Protein 4IC9 (pdb70)

Structure (mmCIF, N/CA/C/O backbone):
data_4IC9
#
_entry.id   4IC9
#
_cell.length_a   53.010
_cell.length_b   71.200
_cell.length_c   28.190
_cell.angle_alpha   90.00
_cell.angle_beta   90.00
_cell.angle_gamma   90.00
#
_symmetry.space_group_name_H-M   'P 21 21 2'
#
loop_
_entity.id
_entity.type
_entity.pdbx_description
1 polymer 'Matrix protein p15'
2 non-polymer 1,2-ETHANEDIOL
3 water water
#
loop_
_atom_site.group_PDB
_atom_site.id
_atom_site.type_symbol
_atom_site.label_atom_id
_atom_site.label_alt_id
_atom_site.label_comp_id
_atom_site.label_asym_id
_atom_site.label_entity_id
_atom_site.label_seq_id
_atom_site.pdbx_PDB_ins_code
_atom_site.Cartn_x
_atom_site.Cartn_y
_atom_site.Cartn_z
_atom_site.occupancy
_atom_site.B_iso_or_equiv
_atom_site.auth_seq_id
_atom_site.auth_comp_id
_atom_site.auth_asym_id
_atom_site.auth_atom_id
_atom_site.pdbx_PDB_model_num
ATOM 1 N N . GLY A 1 4 ? 17.137 22.755 13.492 1.00 26.49 4 GLY A N 1
ATOM 2 C CA . GLY A 1 4 ? 15.775 22.349 13.198 1.00 28.65 4 GLY A CA 1
ATOM 3 C C . GLY A 1 4 ? 14.784 23.467 13.449 1.00 28.30 4 GLY A C 1
ATOM 4 O O . GLY A 1 4 ? 13.741 23.267 14.082 1.00 29.35 4 GLY A O 1
ATOM 5 N N . GLN A 1 5 ? 15.117 24.657 12.959 1.00 23.70 5 GLN A N 1
ATOM 6 C CA . GLN A 1 5 ? 14.273 25.829 13.169 1.00 29.67 5 GLN A CA 1
ATOM 7 C C . GLN A 1 5 ? 14.277 26.738 11.951 1.00 23.13 5 GLN A C 1
ATOM 8 O O . GLN A 1 5 ? 13.465 27.658 11.859 1.00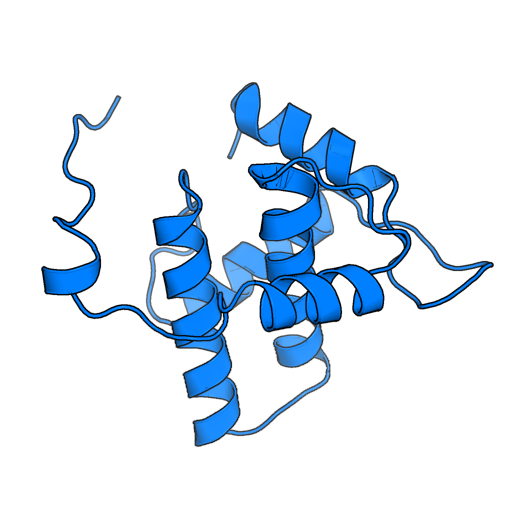 20.92 5 GLN A O 1
ATOM 14 N N . GLY A 1 6 ? 15.187 26.467 11.018 1.00 23.91 6 GLY A N 1
ATOM 15 C CA . GLY A 1 6 ? 15.356 27.293 9.835 1.00 19.99 6 GLY A CA 1
ATOM 16 C C . GLY A 1 6 ? 14.306 27.088 8.764 1.00 20.43 6 GLY A C 1
ATOM 17 O O . GLY A 1 6 ? 13.447 26.221 8.875 1.00 14.37 6 GLY A O 1
ATOM 18 N N . ARG A 1 7 ? 14.380 27.909 7.722 1.00 20.42 7 ARG A N 1
ATOM 19 C CA . ARG A 1 7 ? 13.410 27.891 6.639 1.00 17.38 7 ARG A CA 1
ATOM 20 C C . ARG A 1 7 ? 13.400 26.573 5.867 1.00 17.44 7 ARG A C 1
ATOM 21 O O . ARG A 1 7 ? 12.358 26.138 5.382 1.00 18.86 7 ARG A O 1
ATOM 29 N N . ASP A 1 8 ? 14.559 25.940 5.753 1.00 21.96 8 ASP A N 1
ATOM 30 C CA . ASP A 1 8 ? 14.647 24.667 5.046 1.00 21.27 8 ASP A CA 1
ATOM 31 C C . ASP A 1 8 ? 13.934 23.585 5.845 1.00 18.49 8 ASP A C 1
ATOM 32 O O . ASP A 1 8 ? 13.218 22.767 5.281 1.00 19.08 8 ASP A O 1
ATOM 37 N N . TRP A 1 9 ? 14.130 23.593 7.162 1.00 17.35 9 TRP A N 1
ATOM 38 C CA . TRP A 1 9 ? 13.434 22.660 8.043 1.00 14.61 9 TRP A CA 1
ATOM 39 C C . TRP A 1 9 ? 11.926 22.783 7.901 1.00 14.38 9 TRP A C 1
ATOM 40 O O . TRP A 1 9 ? 11.238 21.781 7.768 1.00 15.04 9 TRP A O 1
ATOM 51 N N . LYS A 1 10 ? 11.409 24.010 7.921 1.00 13.08 10 LYS A N 1
ATOM 52 C CA . LYS A 1 10 ? 9.960 24.214 7.888 1.00 12.33 10 LYS A CA 1
ATOM 53 C C . LYS A 1 10 ? 9.346 23.812 6.552 1.00 13.84 10 LYS A C 1
ATOM 54 O O . LYS A 1 10 ? 8.216 23.330 6.500 1.00 10.77 10 LYS A O 1
ATOM 60 N N . MET A 1 11 ? 10.077 24.036 5.470 1.00 13.83 11 MET A N 1
ATOM 61 C CA . MET A 1 11 ? 9.574 23.672 4.155 1.00 17.85 11 MET A CA 1
ATOM 62 C C . MET A 1 11 ? 9.537 22.153 4.027 1.00 13.93 11 MET A C 1
ATOM 63 O O . MET A 1 11 ? 8.614 21.590 3.437 1.00 17.95 11 MET A O 1
ATOM 68 N N . ALA A 1 12 ? 10.543 21.487 4.584 1.00 14.27 12 ALA A N 1
ATOM 69 C CA . ALA A 1 12 ? 10.573 20.032 4.547 1.00 13.55 12 ALA A CA 1
ATOM 70 C C . ALA A 1 12 ? 9.393 19.478 5.337 1.00 14.08 12 ALA A C 1
ATOM 71 O O . ALA A 1 12 ? 8.683 18.602 4.860 1.00 10.63 12 ALA A O 1
ATOM 73 N N . ILE A 1 13 ? 9.162 20.034 6.527 1.00 15.42 13 ILE A N 1
ATOM 74 C CA . ILE A 1 13 ? 8.030 19.645 7.370 1.00 12.30 13 ILE A CA 1
ATOM 75 C C . ILE A 1 13 ? 6.694 19.897 6.674 1.00 14.45 13 ILE A C 1
ATOM 76 O O . ILE A 1 13 ? 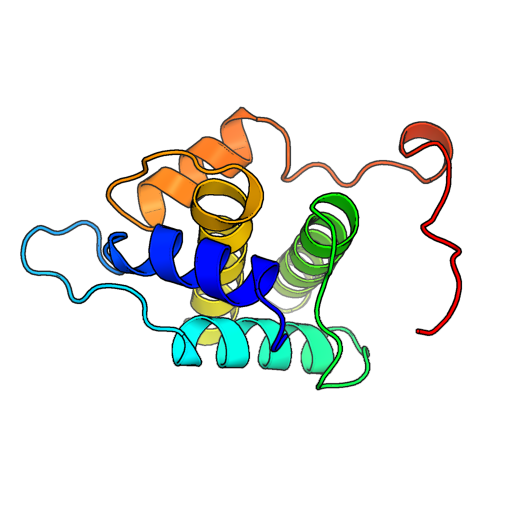5.785 19.060 6.728 1.00 13.55 13 ILE A O 1
ATOM 81 N N . LYS A 1 14 ? 6.578 21.040 6.005 1.00 11.02 14 LYS A N 1
ATOM 82 C CA . LYS A 1 14 ? 5.366 21.339 5.244 1.00 16.94 14 LYS A CA 1
ATOM 83 C C . LYS A 1 14 ? 5.122 20.288 4.157 1.00 14.62 14 LYS A C 1
ATOM 84 O O . LYS A 1 14 ? 3.989 19.873 3.944 1.00 16.85 14 LYS A O 1
ATOM 90 N N . ARG A 1 15 ? 6.190 19.845 3.496 1.00 14.65 15 ARG A N 1
ATOM 91 C CA . ARG A 1 15 ? 6.088 18.778 2.488 1.00 13.77 15 ARG A CA 1
ATOM 92 C C . ARG A 1 15 ? 5.587 17.481 3.112 1.00 18.44 15 ARG A C 1
ATOM 93 O O . ARG A 1 15 ? 4.763 16.768 2.527 1.00 19.26 15 ARG A O 1
ATOM 101 N N . CYS A 1 16 ? 6.085 17.169 4.307 1.00 11.43 16 CYS A N 1
ATOM 102 C CA . CYS A 1 16 ? 5.718 15.920 4.967 1.00 10.56 16 CYS A CA 1
ATOM 103 C C . CYS A 1 16 ? 4.309 15.936 5.543 1.00 16.52 16 CYS A C 1
ATOM 104 O O . CYS A 1 16 ? 3.718 14.879 5.777 1.00 12.69 16 CYS A O 1
ATOM 107 N N . SER A 1 17 ? 3.773 17.130 5.791 1.00 13.55 17 SER A N 1
ATOM 108 C CA . SER A 1 17 ? 2.460 17.255 6.436 1.00 14.82 17 SER A CA 1
ATOM 109 C C . SER A 1 17 ? 1.303 16.686 5.612 1.00 16.43 17 SER A C 1
ATOM 110 O O . SER A 1 17 ? 0.190 16.528 6.114 1.00 16.77 17 SER A O 1
ATOM 113 N N . ASN A 1 18 ? 1.551 16.381 4.345 1.00 15.73 18 ASN A N 1
ATOM 114 C CA . ASN A 1 18 ? 0.511 15.800 3.510 1.00 15.38 18 ASN A CA 1
ATOM 115 C C . ASN A 1 18 ? 0.600 14.277 3.434 1.00 22.29 18 ASN A C 1
ATOM 116 O O . ASN A 1 18 ? -0.257 13.628 2.834 1.00 23.70 18 ASN A O 1
ATOM 121 N N . VAL A 1 19 ? 1.629 13.710 4.063 1.00 14.67 19 VAL A N 1
ATOM 122 C CA . VAL A 1 19 ? 1.809 12.261 4.095 1.00 13.36 19 VAL A CA 1
ATOM 123 C C . VAL A 1 19 ? 1.000 11.598 5.218 1.00 17.34 19 VAL A C 1
ATOM 124 O O . VAL A 1 19 ? 1.048 12.037 6.370 1.00 12.53 19 VAL A O 1
ATOM 128 N N . ALA A 1 20 ? 0.261 10.542 4.872 1.00 16.01 20 ALA A N 1
ATOM 129 C CA . ALA A 1 20 ? -0.494 9.759 5.854 1.00 14.98 20 ALA A CA 1
ATOM 130 C C . ALA A 1 20 ? 0.369 8.797 6.669 1.00 16.73 20 ALA A C 1
ATOM 131 O O . ALA A 1 20 ? 1.262 8.123 6.144 1.00 16.29 20 ALA A O 1
ATOM 133 N N . VAL A 1 21 ? 0.088 8.740 7.962 1.00 15.61 21 VAL A N 1
ATOM 134 C CA . VAL A 1 21 ? 0.813 7.865 8.869 1.00 16.18 21 VAL A CA 1
ATOM 135 C C . VAL A 1 21 ? 0.445 6.424 8.560 1.00 20.57 21 VAL A C 1
ATOM 136 O O . VAL A 1 21 ? 1.306 5.555 8.488 1.00 25.66 21 VAL A O 1
ATOM 140 N N . GLY A 1 22 ? -0.845 6.185 8.362 1.00 24.72 22 GLY A N 1
ATOM 141 C CA . GLY A 1 22 ? -1.336 4.859 8.052 1.00 25.60 22 GLY A CA 1
ATOM 142 C C . GLY A 1 22 ? -1.692 4.746 6.590 1.00 33.79 22 GLY A C 1
ATOM 143 O O . GLY A 1 22 ? -2.061 5.724 5.946 1.00 35.39 22 GLY A O 1
ATOM 144 N N . VAL A 1 23 ? -1.612 3.534 6.061 1.00 40.34 23 VAL A N 1
ATOM 145 C CA . VAL A 1 23 ? -1.858 3.305 4.639 1.00 38.80 23 VAL A CA 1
ATOM 146 C C . VAL A 1 23 ? -3.356 3.466 4.291 1.00 40.55 23 VAL A C 1
ATOM 147 O O . VAL A 1 23 ? -3.880 2.865 3.353 1.00 45.23 23 V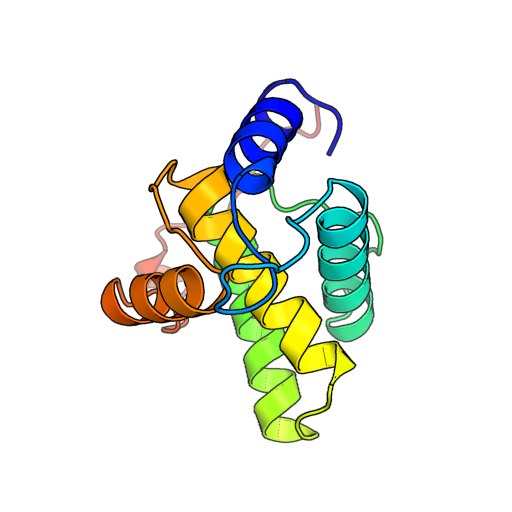AL A O 1
ATOM 151 N N . GLY A 1 24 ? -4.044 4.296 5.070 1.00 46.47 24 GLY A N 1
ATOM 152 C CA . GLY A 1 24 ? -5.322 4.849 4.660 1.00 50.77 24 GLY A CA 1
ATOM 153 C C . GLY A 1 24 ? -4.987 6.130 3.910 1.00 47.33 24 GLY A C 1
ATOM 154 O O . GLY A 1 24 ? -3.806 6.480 3.795 1.00 42.07 24 GLY A O 1
ATOM 155 N N . GLY A 1 25 ? -5.994 6.826 3.389 1.00 51.46 25 GLY A N 1
ATOM 156 C CA . GLY A 1 25 ? -7.384 6.456 3.575 1.00 48.57 25 GLY A CA 1
ATOM 157 C C . GLY A 1 25 ? -8.068 7.445 4.500 1.00 53.74 25 GLY A C 1
ATOM 158 O O . GLY A 1 25 ? -8.404 8.568 4.109 1.00 52.99 25 GLY A O 1
ATOM 159 N N . LYS A 1 26 ? -8.264 7.014 5.741 1.00 53.32 26 LYS A N 1
ATOM 160 C CA . LYS A 1 26 ? -8.827 7.855 6.794 1.00 49.81 26 LYS A CA 1
ATOM 161 C C . LYS A 1 26 ? -7.719 8.463 7.642 1.00 46.04 26 LYS A C 1
ATOM 162 O O . LYS A 1 26 ? -7.935 9.441 8.362 1.00 46.47 26 LYS A O 1
ATOM 168 N N . SER A 1 27 ? -6.536 7.868 7.532 1.00 38.90 27 SER A N 1
ATOM 169 C CA . SER A 1 27 ? -5.429 8.079 8.458 1.00 36.71 27 SER A CA 1
ATOM 170 C C . SER A 1 27 ? -5.066 9.536 8.771 1.00 23.69 27 SER A C 1
ATOM 171 O O . SER A 1 27 ? -5.245 10.437 7.957 1.00 25.67 27 SER A O 1
ATOM 174 N N . LYS A 1 28 ? -4.567 9.755 9.976 1.00 26.13 28 LYS A N 1
ATOM 175 C CA . LYS A 1 28 ? -4.024 11.049 10.354 1.00 21.98 28 LYS A CA 1
ATOM 176 C C . LYS A 1 28 ? -2.747 11.286 9.536 1.00 17.94 28 LYS A C 1
ATOM 177 O O . LYS A 1 28 ? -2.133 10.338 9.070 1.00 16.23 28 LYS A O 1
ATOM 183 N N . LYS A 1 29 ? -2.372 12.545 9.341 1.00 15.28 29 LYS A N 1
ATOM 184 C CA . LYS A 1 29 ? -1.135 12.877 8.641 1.00 15.00 29 LYS A CA 1
ATOM 185 C C . LYS A 1 29 ? -0.022 13.159 9.646 1.00 14.24 29 LYS A C 1
ATOM 186 O O . LYS A 1 29 ? -0.296 13.391 10.816 1.00 15.52 29 LYS A O 1
ATOM 192 N N . PHE A 1 30 ? 1.226 13.150 9.181 1.00 11.49 30 PHE A N 1
ATOM 193 C CA . PHE A 1 30 ? 2.378 13.451 10.030 1.00 16.91 30 PHE A CA 1
ATOM 194 C C . PHE A 1 30 ? 2.370 14.915 10.442 1.00 13.22 30 PHE A C 1
ATOM 195 O O . PHE A 1 30 ? 1.950 15.774 9.671 1.00 15.37 30 PHE A O 1
ATOM 203 N N . GLY A 1 31 ? 2.848 15.198 11.654 1.00 13.79 31 GLY A N 1
ATOM 204 C CA . GLY A 1 31 ? 3.003 16.573 12.118 1.00 13.11 31 GLY A CA 1
ATOM 205 C C . GLY A 1 31 ? 4.441 16.836 12.543 1.00 13.34 31 GLY A C 1
ATOM 206 O O . GLY A 1 31 ? 5.191 15.891 12.807 1.00 8.74 31 GLY A O 1
ATOM 207 N N . GLU A 1 32 ? 4.815 18.112 12.638 1.00 10.65 32 GLU A N 1
ATOM 208 C CA . GLU A 1 32 ? 6.185 18.503 12.981 1.00 10.20 32 GLU A CA 1
ATOM 209 C C . GLU A 1 32 ? 6.711 17.792 14.228 1.00 10.99 32 GLU A C 1
ATOM 210 O O . GLU A 1 32 ? 7.861 17.355 14.266 1.00 10.79 32 GLU A O 1
ATOM 216 N N . GLY A 1 33 ? 5.860 17.660 15.236 1.00 11.32 33 GLY A N 1
ATOM 217 C CA . GLY A 1 33 ? 6.256 17.021 16.481 1.00 13.13 33 GLY A CA 1
ATOM 218 C C . GLY A 1 33 ? 6.659 15.568 16.319 1.00 15.34 33 GLY A C 1
ATOM 219 O O . GLY A 1 33 ? 7.524 15.072 17.047 1.00 12.34 33 GLY A O 1
ATOM 220 N N . ASN A 1 34 ? 6.027 14.883 15.372 1.00 12.88 34 ASN A N 1
ATOM 221 C CA . ASN A 1 34 ? 6.383 13.502 15.065 1.00 12.98 34 ASN A CA 1
ATOM 222 C C . ASN A 1 34 ? 7.829 13.370 14.602 1.00 12.37 34 ASN A C 1
ATOM 223 O O . ASN A 1 34 ? 8.522 12.418 14.979 1.00 9.49 34 ASN A O 1
ATOM 228 N N . PHE A 1 35 ? 8.274 14.317 13.780 1.00 9.30 35 PHE A N 1
ATOM 229 C CA . PHE A 1 35 ? 9.655 14.311 13.292 1.00 9.01 35 PHE A CA 1
ATOM 230 C C . PHE A 1 35 ? 10.668 14.654 14.373 1.00 11.81 35 PHE A C 1
ATOM 231 O O . PHE A 1 35 ? 11.743 14.058 14.429 1.00 11.80 35 PHE A O 1
ATOM 239 N N . ARG A 1 36 ? 10.320 15.598 15.239 1.00 10.58 36 ARG A N 1
ATOM 240 C CA . ARG A 1 36 ? 11.205 15.952 16.339 1.00 13.87 36 ARG A CA 1
ATOM 241 C C . ARG A 1 36 ? 11.348 14.771 17.296 1.00 13.00 36 ARG A C 1
ATOM 242 O O . ARG A 1 36 ? 12.438 14.492 17.787 1.00 12.21 36 ARG A O 1
ATOM 250 N N . TRP A 1 37 ? 10.234 14.095 17.557 1.00 10.97 37 TRP A N 1
ATOM 251 C CA . TRP A 1 37 ? 10.244 12.882 18.372 1.00 14.36 37 TRP A CA 1
ATOM 252 C C . TRP A 1 37 ? 11.143 11.806 17.756 1.00 12.09 37 TRP A C 1
ATOM 253 O O . TRP A 1 37 ? 11.952 11.185 18.453 1.00 8.87 37 TRP A O 1
ATOM 264 N N . ALA A 1 38 ? 10.991 11.580 16.450 1.00 9.31 38 ALA A N 1
ATOM 265 C CA . ALA A 1 38 ? 11.723 10.498 15.799 1.00 9.17 38 ALA A CA 1
ATOM 266 C C . ALA A 1 38 ? 13.223 10.772 15.787 1.00 10.22 38 ALA A C 1
ATOM 267 O O . ALA A 1 38 ? 14.038 9.875 16.048 1.00 9.93 38 ALA A O 1
ATOM 269 N N . ILE A 1 39 ? 13.590 12.008 15.487 1.00 9.93 39 ILE A N 1
ATOM 270 C CA . ILE A 1 39 ? 14.989 12.401 15.486 1.00 8.34 39 ILE A CA 1
ATOM 271 C C . ILE A 1 39 ? 15.564 12.296 16.899 1.00 12.56 39 ILE A C 1
ATOM 272 O O . ILE A 1 39 ? 16.680 11.798 17.101 1.00 10.24 39 ILE A O 1
ATOM 277 N N . ARG A 1 40 ? 14.806 12.734 17.876 1.00 11.21 40 ARG A N 1
ATOM 278 C CA . ARG A 1 40 ? 15.290 12.717 19.230 1.00 11.70 40 ARG A CA 1
ATOM 279 C C . ARG A 1 40 ? 15.468 11.272 19.716 1.00 10.14 40 ARG A C 1
ATOM 280 O O . ARG A 1 40 ? 16.433 10.956 20.269 1.00 10.67 40 ARG A O 1
ATOM 288 N N . MET A 1 41 ? 14.512 10.429 19.385 1.00 11.34 41 MET A N 1
ATOM 289 C CA . MET A 1 41 ? 14.573 9.026 19.789 1.00 13.19 41 MET A CA 1
ATOM 290 C C . MET A 1 41 ? 15.797 8.341 19.166 1.00 8.73 41 MET A C 1
ATOM 291 O O . MET A 1 41 ? 16.584 7.675 19.858 1.00 9.90 41 MET A O 1
ATOM 296 N N . ALA A 1 42 ? 15.964 8.520 17.859 1.00 9.71 42 ALA A N 1
ATOM 297 C CA . ALA A 1 42 ? 17.113 7.968 17.156 1.00 7.10 42 ALA A CA 1
ATOM 298 C C . ALA A 1 42 ? 18.432 8.518 17.716 1.00 9.65 42 ALA A C 1
ATOM 299 O O . ALA A 1 42 ? 19.394 7.773 17.861 1.00 10.63 42 ALA A O 1
ATOM 301 N N . ASN A 1 43 ? 18.479 9.815 18.018 1.00 9.74 43 ASN A N 1
ATOM 302 C CA . ASN A 1 43 ? 19.702 10.408 18.580 1.00 11.16 43 ASN A CA 1
ATOM 303 C C . ASN A 1 43 ? 20.113 9.762 19.901 1.00 12.79 43 ASN A C 1
ATOM 304 O O . ASN A 1 43 ? 21.257 9.351 20.065 1.00 11.79 43 ASN A O 1
ATOM 309 N N . VAL 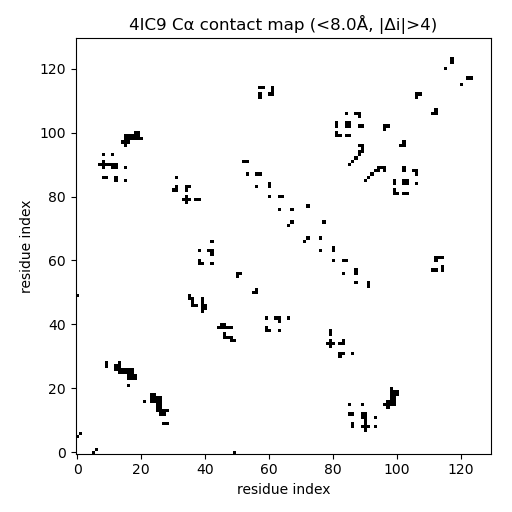A 1 44 ? 19.181 9.692 20.851 1.00 11.44 44 VAL A N 1
ATOM 310 C CA . VAL A 1 44 ? 19.478 9.091 22.155 1.00 12.13 44 VAL A CA 1
ATOM 311 C C . VAL A 1 44 ? 19.895 7.621 22.000 1.00 10.59 44 VAL A C 1
ATOM 312 O O . VAL A 1 44 ? 20.879 7.163 22.604 1.00 10.13 44 VAL A O 1
ATOM 316 N N . SER A 1 45 ? 19.170 6.901 21.151 1.00 8.96 45 SER A N 1
ATOM 317 C CA . SER A 1 45 ? 19.404 5.475 20.901 1.00 8.74 45 SER A CA 1
ATOM 318 C C . SER A 1 45 ? 20.771 5.171 20.304 1.00 14.60 45 SER A C 1
ATOM 319 O O . SER A 1 45 ? 21.277 4.060 20.452 1.00 15.45 45 SER A O 1
ATOM 322 N N . THR A 1 46 ? 21.355 6.143 19.608 1.00 11.44 46 THR A N 1
ATOM 323 C CA . THR A 1 46 ? 22.590 5.907 18.874 1.00 12.36 46 THR A CA 1
ATOM 324 C C . THR A 1 46 ? 23.745 6.701 19.456 1.00 13.75 46 THR A C 1
ATOM 325 O O . THR A 1 46 ? 24.833 6.746 18.876 1.00 14.23 46 THR A O 1
ATOM 329 N N . GLY A 1 47 ? 23.499 7.332 20.600 1.00 12.04 47 GLY A N 1
ATOM 330 C CA . GLY A 1 47 ? 24.539 8.030 21.339 1.00 17.48 47 GLY A CA 1
ATOM 331 C C . GLY A 1 47 ? 24.910 9.401 20.804 1.00 18.42 47 GLY A C 1
ATOM 332 O O . GLY A 1 47 ? 26.010 9.885 21.062 1.00 17.06 47 GLY A O 1
ATOM 333 N N . ARG A 1 48 ? 23.996 10.021 20.057 1.00 14.97 48 ARG A N 1
ATOM 334 C CA . ARG A 1 48 ? 24.184 11.376 19.547 1.00 11.57 48 ARG A CA 1
ATOM 335 C C . ARG A 1 48 ? 23.629 12.365 20.547 1.00 12.69 48 ARG A C 1
ATOM 336 O O . ARG A 1 48 ? 22.822 11.995 21.379 1.00 11.84 48 ARG A O 1
ATOM 344 N N . GLU A 1 49 ? 24.045 13.624 20.468 1.00 12.34 49 GLU A N 1
ATOM 345 C CA . GLU A 1 49 ? 23.441 14.644 21.311 1.00 16.10 49 GLU A CA 1
ATOM 346 C C . GLU A 1 49 ? 21.953 14.713 20.958 1.00 14.64 49 GLU A C 1
ATOM 347 O O . GLU A 1 49 ? 21.586 14.699 19.779 1.00 12.25 49 GLU A O 1
ATOM 353 N N . PRO A 1 50 ? 21.084 14.728 21.980 1.00 16.98 50 PRO A N 1
ATOM 354 C CA . PRO A 1 50 ? 19.648 14.594 21.701 1.00 14.70 50 PRO A CA 1
ATOM 355 C C . PRO A 1 50 ? 19.073 15.612 20.697 1.00 13.54 50 PRO A C 1
ATOM 356 O O . PRO A 1 50 ? 18.255 15.225 19.871 1.00 13.73 50 PRO A O 1
ATOM 360 N N . GLY A 1 51 ? 19.520 16.860 20.728 1.00 14.00 51 GLY A N 1
ATOM 361 C CA . GLY A 1 51 ? 18.983 17.866 19.824 1.00 18.42 51 GLY A CA 1
ATOM 362 C C . GLY A 1 51 ? 19.668 17.965 18.470 1.00 14.55 51 GLY A C 1
ATOM 363 O O . GLY A 1 51 ? 19.490 18.946 17.753 1.00 20.35 51 GLY A O 1
ATOM 364 N N . ASP A 1 52 ? 20.448 16.953 18.109 1.00 15.81 52 ASP A N 1
ATOM 365 C CA . ASP A 1 52 ? 21.244 17.003 16.882 1.00 17.18 52 ASP A CA 1
ATOM 366 C C . ASP A 1 52 ? 20.385 16.765 15.645 1.00 17.60 52 ASP A C 1
ATOM 367 O O . ASP A 1 52 ? 19.944 15.651 15.386 1.00 19.24 52 ASP A O 1
ATOM 372 N N . ILE A 1 53 ? 20.169 17.820 14.873 1.00 15.25 53 ILE A N 1
ATOM 373 C CA . ILE A 1 53 ? 19.325 17.740 13.689 1.00 19.97 53 ILE A CA 1
ATOM 374 C C . ILE A 1 53 ? 20.162 17.438 12.455 1.00 19.23 53 ILE A C 1
ATOM 375 O O . ILE A 1 53 ? 21.114 18.152 12.174 1.00 22.24 53 ILE A O 1
ATOM 380 N N . PRO A 1 54 ? 19.796 16.391 11.702 1.00 17.94 54 PRO A N 1
ATOM 381 C CA . PRO A 1 54 ? 20.520 16.115 10.457 1.00 22.49 54 PRO A CA 1
ATOM 382 C C . PRO A 1 54 ? 20.220 17.221 9.448 1.00 19.58 54 PRO A C 1
ATOM 383 O O . PRO A 1 54 ? 19.056 17.560 9.241 1.00 21.11 54 PRO A O 1
ATOM 387 N N . GLU A 1 55 ? 21.259 17.784 8.845 1.00 18.80 55 GLU A N 1
ATOM 388 C CA . GLU A 1 55 ? 21.093 18.900 7.915 1.00 23.87 55 GLU A CA 1
ATOM 389 C C . GLU A 1 55 ? 21.045 18.459 6.452 1.00 26.85 55 GLU A C 1
ATOM 390 O O . GLU A 1 55 ? 20.456 19.137 5.605 1.00 32.22 55 GLU A O 1
ATOM 396 N N . THR A 1 56 ? 21.671 17.324 6.159 1.00 20.38 56 THR A N 1
ATOM 397 C CA . THR A 1 56 ? 21.787 16.840 4.791 1.00 22.01 56 THR A CA 1
ATOM 398 C C . THR A 1 56 ? 21.236 15.428 4.705 1.00 19.36 56 THR A C 1
ATOM 399 O O . THR A 1 56 ? 21.121 14.738 5.719 1.00 12.76 56 THR A O 1
ATOM 403 N N . LEU A 1 57 ? 20.915 14.996 3.492 1.00 14.97 57 LEU A N 1
ATOM 404 C CA . LEU A 1 57 ? 20.412 13.642 3.281 1.00 18.60 57 LEU A CA 1
ATOM 405 C C . LEU A 1 57 ? 21.413 12.599 3.759 1.00 17.41 57 LEU A C 1
ATOM 406 O O . LEU A 1 57 ? 21.032 11.599 4.370 1.00 15.36 57 LEU A O 1
ATOM 411 N N . ASP A 1 58 ? 22.692 12.826 3.468 1.00 17.53 58 ASP A N 1
ATOM 412 C CA . ASP A 1 58 ? 23.750 11.917 3.932 1.00 17.63 58 ASP A CA 1
ATOM 413 C C . ASP A 1 58 ? 23.764 11.745 5.452 1.00 13.17 58 ASP A C 1
ATOM 414 O O . ASP A 1 58 ? 23.899 10.638 5.952 1.00 15.24 58 ASP A O 1
ATOM 419 N N . GLN A 1 59 ? 23.634 12.844 6.187 1.00 15.54 59 GLN A N 1
ATOM 420 C CA . GLN A 1 59 ? 23.575 12.757 7.643 1.00 14.84 59 GLN A CA 1
ATOM 421 C C . GLN A 1 59 ? 22.343 11.990 8.090 1.00 13.18 59 GLN A C 1
ATOM 422 O O . GLN A 1 59 ? 22.422 11.165 8.994 1.00 12.96 59 GLN A O 1
ATOM 428 N N . LEU A 1 60 ? 21.207 12.241 7.445 1.00 10.33 60 LEU A N 1
ATOM 429 C CA . LEU A 1 60 ? 19.964 11.571 7.846 1.00 14.54 60 LEU A CA 1
ATOM 430 C C . LEU A 1 60 ? 20.041 10.068 7.559 1.00 11.16 60 LEU A C 1
ATOM 431 O O . LEU A 1 60 ? 19.637 9.235 8.371 1.00 11.50 60 LEU A O 1
ATOM 436 N N . ARG A 1 61 ? 20.577 9.732 6.393 1.00 9.84 61 ARG A N 1
ATOM 437 C CA . ARG A 1 61 ? 20.779 8.340 6.008 1.00 10.80 61 ARG A CA 1
ATOM 438 C C . ARG A 1 61 ? 21.616 7.557 7.056 1.00 11.21 61 ARG A C 1
ATOM 439 O O . ARG A 1 61 ? 21.287 6.422 7.424 1.00 10.40 61 ARG A O 1
ATOM 447 N N . LEU A 1 62 ? 22.696 8.166 7.531 1.00 9.16 62 LEU A N 1
ATOM 448 C CA . LEU A 1 62 ? 23.531 7.547 8.555 1.00 9.20 62 LEU A CA 1
ATOM 449 C C . LEU A 1 62 ? 22.796 7.327 9.887 1.00 10.22 62 LEU A C 1
ATOM 450 O O . LEU A 1 62 ? 23.025 6.329 10.579 1.00 13.24 62 LEU A O 1
ATOM 455 N N . VAL A 1 63 ? 21.920 8.251 10.256 1.00 9.36 63 VAL A N 1
ATOM 456 C CA . VAL A 1 63 ? 21.111 8.064 11.457 1.00 9.23 63 VAL A CA 1
ATOM 457 C C . VAL A 1 63 ? 20.182 6.883 11.272 1.00 9.06 63 VAL A C 1
ATOM 458 O O . VAL A 1 63 ? 20.100 5.989 12.123 1.00 8.80 63 VAL A O 1
ATOM 462 N N . ILE A 1 64 ? 19.487 6.882 10.142 1.00 6.69 64 ILE A N 1
ATOM 463 C CA . ILE A 1 64 ? 18.575 5.800 9.816 1.00 10.11 64 ILE A CA 1
ATOM 464 C C . ILE A 1 64 ? 19.314 4.461 9.782 1.00 9.29 64 ILE A C 1
ATOM 465 O O . ILE A 1 64 ? 18.839 3.466 10.333 1.00 10.53 64 ILE A O 1
ATOM 470 N N . CYS A 1 65 ? 20.488 4.447 9.164 1.00 10.48 65 CYS A N 1
ATOM 471 C CA . CYS A 1 65 ? 21.332 3.253 9.154 1.00 10.33 65 CYS A CA 1
ATOM 472 C C . CYS A 1 65 ? 21.665 2.778 10.567 1.00 11.61 65 CYS A C 1
ATOM 473 O O . CYS A 1 65 ? 21.444 1.615 10.893 1.00 9.36 65 CYS A O 1
ATOM 476 N N . ASP A 1 66 ? 22.193 3.674 11.402 1.00 9.33 66 ASP A N 1
ATOM 477 C CA . ASP A 1 66 ? 22.511 3.315 12.787 1.00 11.41 66 ASP A CA 1
ATOM 478 C C . ASP A 1 66 ? 21.299 2.730 13.500 1.00 10.29 66 ASP A C 1
ATOM 479 O O . ASP A 1 66 ? 21.407 1.752 14.238 1.00 9.89 66 ASP A O 1
ATOM 484 N N . LEU A 1 67 ? 20.139 3.343 13.286 1.00 9.23 67 LEU A N 1
ATOM 485 C CA . LEU A 1 67 ? 18.926 2.908 13.967 1.00 8.26 67 LEU A CA 1
ATOM 486 C C . LEU A 1 67 ? 18.422 1.546 13.462 1.00 11.05 67 LEU A C 1
ATOM 487 O O . LEU A 1 67 ? 17.919 0.740 14.246 1.00 12.37 67 LEU A O 1
ATOM 492 N N . GLN A 1 68 ? 18.543 1.279 12.160 1.00 9.01 68 GLN A N 1
ATOM 493 C CA . GLN A 1 68 ? 18.133 -0.030 11.644 1.00 11.45 68 GLN A CA 1
ATOM 494 C C . GLN A 1 68 ? 19.087 -1.134 12.113 1.00 11.67 68 GLN A C 1
ATOM 495 O O . GLN A 1 68 ? 18.677 -2.279 12.317 1.00 12.09 68 GLN A O 1
ATOM 501 N N . GLU A 1 69 ? 20.360 -0.786 12.291 1.00 11.22 69 GLU A N 1
ATOM 502 C CA . GLU A 1 69 ? 21.341 -1.747 12.777 1.00 16.28 69 GLU A CA 1
ATOM 503 C C . GLU A 1 69 ? 21.076 -2.079 14.243 1.00 15.28 69 GLU A C 1
ATOM 504 O O . GLU A 1 69 ? 21.188 -3.235 14.661 1.00 14.39 69 GLU A O 1
ATOM 510 N N . ARG A 1 70 ? 20.699 -1.060 15.011 1.00 10.67 70 ARG A N 1
ATOM 511 C CA . ARG A 1 70 ? 20.211 -1.252 16.376 1.00 11.65 70 ARG A CA 1
ATOM 512 C C . ARG A 1 70 ? 18.989 -2.159 16.416 1.00 13.88 70 ARG A C 1
ATOM 513 O O . ARG A 1 70 ? 18.872 -3.033 17.291 1.00 13.10 70 ARG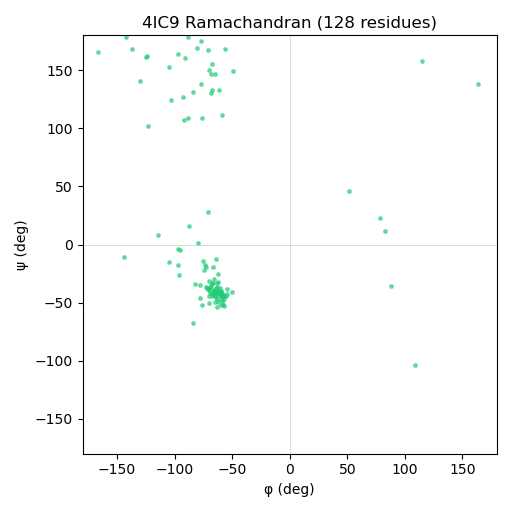 A O 1
ATOM 521 N N . ARG A 1 71 ? 18.067 -1.939 15.481 1.00 11.03 71 ARG A N 1
ATOM 522 C CA . ARG A 1 71 ? 16.850 -2.746 15.411 1.00 11.48 71 ARG A CA 1
ATOM 523 C C . ARG A 1 71 ? 17.193 -4.207 15.129 1.00 15.05 71 ARG A C 1
ATOM 524 O O . ARG A 1 71 ? 16.592 -5.130 15.687 1.00 12.93 71 ARG A O 1
ATOM 532 N N . GLU A 1 72 ? 18.169 -4.403 14.255 1.00 11.26 72 GLU A N 1
ATOM 533 C CA . GLU A 1 72 ? 18.627 -5.733 13.896 1.00 14.48 72 GLU A CA 1
ATOM 534 C C . GLU A 1 72 ? 19.288 -6.443 15.080 1.00 17.26 72 GLU A C 1
ATOM 535 O O . GLU A 1 72 ? 19.084 -7.645 15.292 1.00 15.66 72 GLU A O 1
ATOM 541 N N . LYS A 1 73 ? 20.065 -5.689 15.855 1.00 14.64 73 LYS A N 1
ATOM 542 C CA . LYS A 1 73 ? 20.840 -6.246 16.960 1.00 14.37 73 LYS A CA 1
ATOM 543 C C . LYS A 1 73 ? 19.996 -6.520 18.200 1.00 19.67 73 LYS A C 1
ATOM 544 O O . LYS A 1 73 ? 20.098 -7.590 18.791 1.00 15.34 73 LYS A O 1
ATOM 550 N N . PHE A 1 74 ? 19.157 -5.557 18.585 1.00 15.55 74 PHE A N 1
ATOM 551 C CA . PHE A 1 74 ? 18.389 -5.670 19.825 1.00 15.49 74 PHE A CA 1
ATOM 552 C C . PHE A 1 74 ? 16.913 -5.993 19.633 1.00 16.64 74 PHE A C 1
ATOM 553 O O . PHE A 1 74 ? 16.236 -6.373 20.586 1.00 16.42 74 PHE A O 1
ATOM 561 N N . GLY A 1 75 ? 16.406 -5.831 18.416 1.00 14.80 75 GLY A N 1
ATOM 562 C CA . GLY A 1 75 ? 15.052 -6.259 18.114 1.00 16.52 75 GLY A CA 1
ATOM 563 C C . GLY A 1 75 ? 14.102 -5.132 17.769 1.00 19.81 75 GLY A C 1
ATOM 564 O O . GLY A 1 75 ? 14.328 -3.976 18.118 1.00 17.34 75 GLY A O 1
ATOM 565 N N . SER A 1 76 ? 13.030 -5.469 17.068 1.00 17.57 76 SER A N 1
ATOM 566 C CA . SER A 1 76 ? 12.069 -4.457 16.680 1.00 16.95 76 SER A CA 1
ATOM 567 C C . SER A 1 76 ? 11.108 -4.114 17.818 1.00 21.78 76 SER A C 1
ATOM 568 O O . SER A 1 76 ? 11.059 -4.787 18.859 1.00 16.71 76 SER A O 1
ATOM 571 N N . SER A 1 77 ? 10.359 -3.042 17.606 1.00 15.92 77 SER A N 1
ATOM 572 C CA . SER A 1 77 ? 9.335 -2.616 18.539 1.00 21.46 77 SER A CA 1
ATOM 573 C C . SER A 1 77 ? 8.488 -1.592 17.814 1.00 19.23 77 SER A C 1
ATOM 574 O O . SER A 1 77 ? 8.875 -1.065 16.780 1.00 15.82 77 SER A O 1
ATOM 577 N N . LYS A 1 78 ? 7.333 -1.302 18.381 1.00 18.81 78 LYS A N 1
ATOM 578 C CA . LYS A 1 78 ? 6.386 -0.396 17.773 1.00 20.88 78 LYS A CA 1
ATOM 579 C C . LYS A 1 78 ? 7.084 0.963 17.676 1.00 17.21 78 LYS A C 1
ATOM 580 O O . LYS A 1 78 ? 6.996 1.643 16.653 1.00 17.70 78 LYS A O 1
ATOM 586 N N . GLU A 1 79 ? 7.824 1.315 18.725 1.00 10.53 79 GLU A N 1
ATOM 587 C CA . GLU A 1 79 ? 8.489 2.610 18.815 1.00 17.26 79 GLU A CA 1
ATOM 588 C C . GLU A 1 79 ? 9.666 2.785 17.859 1.00 16.72 79 GLU A C 1
ATOM 589 O O . GLU A 1 79 ? 9.742 3.793 17.164 1.00 14.07 79 GLU A O 1
ATOM 595 N N . ILE A 1 80 ? 10.596 1.831 17.836 1.00 16.24 80 ILE A N 1
ATOM 596 C CA . ILE A 1 80 ? 11.726 1.955 16.917 1.00 13.88 80 ILE A CA 1
ATOM 597 C C . ILE A 1 80 ? 11.252 1.883 15.463 1.00 13.74 80 ILE A C 1
ATOM 598 O O . ILE A 1 80 ? 11.741 2.631 14.615 1.00 15.15 80 ILE A O 1
ATOM 603 N N . ASP A 1 81 ? 10.281 1.017 15.185 1.00 11.58 81 ASP A N 1
ATOM 604 C CA . ASP A 1 81 ? 9.708 0.933 13.842 1.00 15.80 81 ASP A CA 1
ATOM 605 C C . ASP A 1 81 ? 9.111 2.271 13.406 1.00 14.12 81 ASP A C 1
ATOM 606 O O . ASP A 1 81 ? 9.377 2.731 12.310 1.00 11.57 81 ASP A O 1
ATOM 611 N N . MET A 1 82 ? 8.304 2.885 14.270 1.00 12.55 82 MET A N 1
ATOM 612 C CA . MET A 1 82 ? 7.722 4.198 13.978 1.00 12.18 82 MET A CA 1
ATOM 613 C C . MET A 1 82 ? 8.788 5.285 13.767 1.00 11.29 82 MET A C 1
ATOM 614 O O . MET A 1 82 ? 8.643 6.139 12.883 1.00 9.78 82 MET A O 1
ATOM 619 N N . ALA A 1 83 ? 9.839 5.269 14.585 1.00 10.74 83 ALA A N 1
ATOM 620 C CA . ALA A 1 83 ? 10.903 6.255 14.437 1.00 8.46 83 ALA A CA 1
ATOM 621 C C . ALA A 1 83 ? 11.586 6.084 13.086 1.00 9.57 83 ALA A C 1
ATOM 622 O O . ALA A 1 83 ? 11.800 7.048 12.365 1.00 8.98 83 ALA A O 1
ATOM 624 N N . ILE A 1 84 ? 11.911 4.843 12.739 1.00 12.05 84 ILE A N 1
ATOM 625 C CA . ILE A 1 84 ? 12.556 4.558 11.457 1.00 11.60 84 ILE A CA 1
ATOM 626 C C . ILE A 1 84 ? 11.731 5.028 10.258 1.00 10.45 84 ILE A C 1
ATOM 627 O O . ILE A 1 84 ? 12.232 5.765 9.390 1.00 9.24 84 ILE A O 1
ATOM 632 N N . VAL A 1 85 ? 10.462 4.637 10.216 1.00 7.41 85 VAL A N 1
ATOM 633 C CA . VAL A 1 85 ? 9.608 5.032 9.097 1.00 11.20 85 VAL A CA 1
ATOM 634 C C . VAL A 1 85 ? 9.402 6.552 9.044 1.00 9.30 85 VAL A C 1
ATOM 635 O O . VAL A 1 85 ? 9.371 7.145 7.965 1.00 9.11 85 VAL A O 1
ATOM 639 N N . THR A 1 86 ? 9.277 7.183 10.206 1.00 8.76 86 THR A N 1
ATOM 640 C CA . THR A 1 86 ? 9.148 8.637 10.257 1.00 8.75 86 THR A CA 1
ATOM 641 C C . THR A 1 86 ? 10.369 9.342 9.643 1.00 7.45 86 THR A C 1
ATOM 642 O O . THR A 1 86 ? 10.224 10.337 8.923 1.00 7.21 86 THR A O 1
ATOM 646 N N . LEU A 1 87 ? 11.567 8.825 9.920 1.00 6.34 87 LEU A N 1
ATOM 647 C CA . LEU A 1 87 ? 12.791 9.397 9.358 1.00 6.27 87 LEU A CA 1
ATOM 648 C C . LEU A 1 87 ? 12.876 9.192 7.852 1.00 8.62 87 LEU A C 1
ATOM 649 O O . LEU A 1 87 ? 13.414 10.030 7.120 1.00 6.38 87 LEU A O 1
ATOM 654 N N . LYS A 1 88 ? 12.337 8.072 7.391 1.00 7.07 88 LYS A N 1
ATOM 655 C CA . LYS A 1 88 ? 12.326 7.774 5.962 1.00 9.66 88 LYS A CA 1
ATOM 656 C C . LYS A 1 88 ? 11.330 8.684 5.242 1.00 7.21 88 LYS A C 1
ATOM 657 O O . LYS A 1 88 ? 11.576 9.118 4.116 1.00 9.11 88 LYS A O 1
ATOM 663 N N . VAL A 1 89 ? 10.202 8.972 5.888 1.00 7.28 89 VAL A N 1
ATOM 664 C CA . VAL A 1 89 ? 9.267 9.965 5.353 1.00 8.41 89 VAL A CA 1
ATOM 665 C C . VAL A 1 89 ? 9.977 11.317 5.236 1.00 9.31 89 VAL A C 1
ATOM 666 O O . VAL A 1 89 ? 9.892 11.996 4.209 1.00 7.47 89 VAL A O 1
ATOM 670 N N . PHE A 1 90 ? 10.733 11.685 6.269 1.00 9.13 90 PHE A N 1
ATOM 671 C CA . PHE A 1 90 ? 11.456 12.946 6.229 1.00 8.88 90 PHE A CA 1
ATOM 672 C C . PHE A 1 90 ? 12.459 12.986 5.074 1.00 8.83 90 PHE A C 1
ATOM 673 O O . PHE A 1 90 ? 12.585 14.002 4.397 1.00 9.17 90 PHE A O 1
ATOM 681 N N . ALA A 1 91 ? 13.167 11.882 4.846 1.00 8.05 91 ALA A N 1
ATOM 682 C CA . ALA A 1 91 ? 14.136 11.831 3.742 1.00 9.05 91 ALA A CA 1
ATOM 683 C C . ALA A 1 91 ? 13.432 12.004 2.390 1.00 8.06 91 ALA A C 1
ATOM 684 O O . ALA A 1 91 ? 13.782 12.871 1.592 1.00 11.67 91 ALA A O 1
ATOM 686 N N . VAL A 1 92 ? 12.426 11.179 2.154 1.00 8.15 92 VAL A N 1
ATOM 687 C CA . VAL A 1 92 ? 11.788 11.088 0.838 1.00 9.71 92 VAL A CA 1
ATOM 688 C C . VAL A 1 92 ? 10.851 12.256 0.536 1.00 11.96 92 VAL A C 1
ATOM 689 O O . VAL A 1 92 ? 10.971 12.904 -0.515 1.00 12.03 92 VAL A O 1
ATOM 693 N N . ALA A 1 93 ? 9.919 12.531 1.446 1.00 8.19 93 ALA A N 1
ATOM 694 C CA . ALA A 1 93 ? 8.971 13.630 1.235 1.00 12.02 93 ALA A CA 1
ATOM 695 C C . ALA A 1 93 ? 9.562 14.986 1.613 1.00 12.97 93 ALA A C 1
ATOM 696 O O . ALA A 1 93 ? 9.244 16.004 1.002 1.00 16.51 93 ALA A O 1
ATOM 698 N N . GLY A 1 94 ? 10.410 15.014 2.636 1.00 9.70 94 GLY A N 1
ATOM 699 C CA . GLY A 1 94 ? 10.965 16.280 3.070 1.00 13.06 94 GLY A CA 1
ATOM 700 C C . GLY A 1 94 ? 12.177 16.709 2.266 1.00 12.64 94 GLY A C 1
ATOM 701 O O . GLY A 1 94 ? 12.134 17.691 1.521 1.00 16.38 94 GLY A O 1
ATOM 702 N N . LEU A 1 95 ? 13.268 15.974 2.411 1.00 12.25 95 LEU A N 1
ATOM 703 C CA . LEU A 1 95 ? 14.519 16.396 1.808 1.00 12.14 95 LEU A CA 1
ATOM 704 C C . LEU A 1 95 ? 14.525 16.214 0.293 1.00 10.43 95 LEU A C 1
ATOM 705 O O . LEU A 1 95 ? 15.096 17.029 -0.418 1.00 16.04 95 LEU A O 1
ATOM 710 N N . LEU A 1 96 ? 13.904 15.156 -0.211 1.00 9.75 96 LEU A N 1
ATOM 711 C CA . LEU A 1 96 ? 13.931 14.904 -1.659 1.00 12.24 96 LEU A CA 1
ATOM 712 C C . LEU A 1 96 ? 12.701 15.457 -2.378 1.00 17.97 96 LEU A C 1
ATOM 713 O O . LEU A 1 96 ? 12.619 15.422 -3.613 1.00 15.01 96 LEU A O 1
ATOM 718 N N . ASN A 1 97 ? 11.760 15.985 -1.601 1.00 15.04 97 ASN A N 1
ATOM 719 C CA . ASN A 1 97 ? 10.518 16.544 -2.143 1.00 17.94 97 ASN A CA 1
ATOM 720 C C . ASN A 1 97 ? 9.797 15.597 -3.086 1.00 17.51 97 ASN A C 1
ATOM 721 O O . ASN A 1 97 ? 9.366 15.988 -4.171 1.00 22.05 97 ASN A O 1
ATOM 726 N N . MET A 1 98 ? 9.669 14.342 -2.677 1.00 14.84 98 MET A N 1
ATOM 727 C CA . MET A 1 98 ? 8.949 13.374 -3.484 1.00 14.58 98 MET A CA 1
ATOM 728 C C . MET A 1 98 ? 7.567 13.102 -2.921 1.00 22.83 98 MET A C 1
ATOM 729 O O . MET A 1 98 ? 7.425 12.748 -1.745 1.00 14.19 98 MET A O 1
ATOM 734 N N . THR A 1 99 ? 6.554 13.289 -3.767 1.00 13.09 99 THR A N 1
ATOM 735 C CA . THR A 1 99 ? 5.185 12.915 -3.429 1.00 22.95 99 THR A CA 1
ATOM 736 C C . THR A 1 99 ? 5.030 11.440 -3.106 1.00 20.48 99 THR A C 1
ATOM 737 O O . THR A 1 99 ? 5.159 10.585 -3.978 1.00 23.56 99 THR A O 1
ATOM 741 N N . VAL A 1 100 ? 4.751 11.145 -1.844 1.00 19.09 100 VAL A N 1
ATOM 742 C CA . VAL A 1 100 ? 4.362 9.806 -1.439 1.00 15.91 100 VAL A CA 1
ATOM 743 C C . VAL A 1 100 ? 3.099 9.961 -0.600 1.00 19.19 100 VAL A C 1
ATOM 744 O O . VAL A 1 100 ? 2.979 10.901 0.188 1.00 19.71 100 VAL A O 1
ATOM 748 N N . SER A 1 101 ? 2.153 9.049 -0.777 1.00 17.27 101 SER A N 1
ATOM 749 C CA . SER A 1 101 ? 0.851 9.170 -0.132 1.00 21.76 101 SER A CA 1
ATOM 750 C C . SER A 1 101 ? 0.874 8.764 1.333 1.00 16.03 101 SER A C 1
ATOM 751 O O . SER A 1 101 ? 0.167 9.341 2.149 1.00 17.75 101 SER A O 1
ATOM 754 N N . THR A 1 102 ? 1.685 7.763 1.652 1.00 16.24 102 THR A N 1
ATOM 755 C CA . THR A 1 102 ? 1.704 7.143 2.966 1.00 15.44 102 THR A CA 1
ATOM 756 C C . THR A 1 102 ? 3.137 6.906 3.417 1.00 15.38 102 THR A C 1
ATOM 757 O O . THR A 1 102 ? 4.060 6.990 2.608 1.00 13.98 102 THR A O 1
ATOM 761 N N . ALA A 1 103 ? 3.312 6.566 4.693 1.00 13.15 103 ALA A N 1
ATOM 762 C CA . ALA A 1 103 ? 4.635 6.253 5.238 1.00 14.13 103 ALA A CA 1
ATOM 763 C C . ALA A 1 103 ? 5.184 4.962 4.623 1.00 17.30 103 ALA A C 1
ATOM 764 O O . ALA A 1 103 ? 6.399 4.806 4.424 1.00 14.33 103 ALA A O 1
ATOM 766 N N . ALA A 1 104 ? 4.279 4.040 4.318 1.00 13.57 104 ALA A N 1
ATOM 767 C CA . ALA A 1 104 ? 4.633 2.795 3.639 1.00 14.50 104 ALA A CA 1
ATOM 768 C C . ALA A 1 104 ? 5.230 3.057 2.264 1.00 12.03 104 ALA A C 1
ATOM 769 O O . ALA A 1 104 ? 6.187 2.396 1.853 1.00 15.67 104 ALA A O 1
ATOM 771 N N . ALA A 1 105 ? 4.662 4.023 1.550 1.00 14.22 105 ALA A N 1
ATOM 772 C CA . ALA A 1 105 ? 5.150 4.371 0.223 1.00 13.85 105 ALA A CA 1
ATOM 773 C C . ALA A 1 105 ? 6.529 5.014 0.301 1.00 15.08 105 ALA A C 1
ATOM 774 O O . ALA A 1 105 ? 7.367 4.795 -0.566 1.00 11.21 105 ALA A O 1
ATOM 776 N N . ALA A 1 106 ? 6.755 5.817 1.337 1.00 12.83 106 ALA A N 1
ATOM 777 C CA . ALA A 1 106 ? 8.067 6.430 1.553 1.00 13.37 106 ALA A CA 1
ATOM 778 C C . ALA A 1 106 ? 9.122 5.364 1.846 1.00 12.54 106 ALA A C 1
ATOM 779 O O . ALA A 1 106 ? 10.249 5.411 1.336 1.00 12.95 106 ALA A O 1
ATOM 781 N N . GLU A 1 107 ? 8.750 4.422 2.700 1.00 10.97 107 GLU A N 1
ATOM 782 C CA . GLU A 1 107 ? 9.608 3.300 3.055 1.00 12.66 107 GLU A CA 1
ATOM 783 C C . GLU A 1 107 ? 9.987 2.508 1.811 1.00 12.58 107 GLU A C 1
ATOM 784 O O . GLU A 1 107 ? 11.147 2.124 1.622 1.00 14.79 107 GLU A O 1
ATOM 790 N N . ASN A 1 108 ? 9.002 2.264 0.959 1.00 15.08 108 ASN A N 1
ATOM 791 C CA . ASN A 1 108 ? 9.242 1.525 -0.273 1.00 16.79 108 ASN A CA 1
ATOM 792 C C . ASN A 1 108 ? 10.161 2.292 -1.220 1.00 14.22 108 ASN A C 1
ATOM 793 O O . ASN A 1 108 ? 11.061 1.711 -1.817 1.00 13.30 108 ASN A O 1
ATOM 798 N N . MET A 1 109 ? 9.947 3.600 -1.336 1.00 13.06 109 MET A N 1
ATOM 799 C CA . MET A 1 109 ? 10.779 4.443 -2.192 1.00 13.80 109 MET A CA 1
ATOM 800 C C . MET A 1 109 ? 12.209 4.571 -1.666 1.00 13.20 109 MET A C 1
ATOM 801 O O . MET A 1 109 ? 13.170 4.536 -2.432 1.00 11.18 109 MET A O 1
ATOM 806 N N . TYR A 1 110 ? 12.336 4.725 -0.355 1.00 10.73 110 TYR A N 1
ATOM 807 C CA . TYR A 1 110 ? 13.643 4.807 0.293 1.00 9.23 110 TYR A CA 1
ATOM 808 C C . TYR A 1 110 ? 14.441 3.543 -0.017 1.00 11.74 110 TYR A C 1
ATOM 809 O O . TYR A 1 110 ? 15.620 3.602 -0.349 1.00 10.43 110 TYR A O 1
ATOM 818 N N . SER A 1 111 ? 13.781 2.394 0.060 1.00 12.99 111 SER A N 1
ATOM 819 C CA . SER A 1 111 ? 14.439 1.134 -0.247 1.00 11.03 111 SER A CA 1
ATOM 820 C C . SER A 1 111 ? 14.807 0.998 -1.748 1.00 16.31 111 SER A C 1
ATOM 821 O O . SER A 1 111 ? 15.920 0.577 -2.097 1.00 13.76 111 SER A O 1
ATOM 824 N N . GLN A 1 112 ? 13.886 1.361 -2.636 1.00 15.33 112 GLN A N 1
ATOM 825 C CA . GLN A 1 112 ? 14.151 1.198 -4.061 1.00 14.78 112 GLN A CA 1
ATOM 826 C C . GLN A 1 112 ? 15.282 2.094 -4.538 1.00 14.08 112 GLN A C 1
ATOM 827 O O . GLN A 1 112 ? 16.003 1.734 -5.461 1.00 15.84 112 GLN A O 1
ATOM 833 N N . MET A 1 113 ? 15.454 3.248 -3.896 1.00 12.22 113 MET A N 1
ATOM 834 C CA . MET A 1 113 ? 16.541 4.160 -4.256 1.00 11.71 113 MET A CA 1
ATOM 835 C C . MET A 1 113 ? 17.891 3.751 -3.665 1.00 13.10 113 MET A C 1
ATOM 836 O O . MET A 1 113 ? 18.900 4.432 -3.876 1.00 11.20 113 MET A O 1
ATOM 841 N N . GLY A 1 114 ? 17.912 2.638 -2.937 1.00 14.82 114 GLY A N 1
ATOM 842 C CA . GLY A 1 114 ? 19.166 2.087 -2.437 1.00 11.57 114 GLY A CA 1
ATOM 843 C C . GLY A 1 114 ? 19.657 2.733 -1.154 1.00 15.09 114 GLY A C 1
ATOM 844 O O . GLY A 1 114 ? 20.789 2.500 -0.713 1.00 15.66 114 GLY A O 1
ATOM 845 N N . LEU A 1 115 ? 18.801 3.527 -0.520 1.00 13.22 115 LEU A N 1
ATOM 846 C CA . LEU A 1 115 ? 19.241 4.329 0.617 1.00 12.39 115 LEU A CA 1
ATOM 847 C C . LEU A 1 115 ? 19.438 3.534 1.915 1.00 13.21 115 LEU A C 1
ATOM 848 O O . LEU A 1 115 ? 20.048 4.034 2.861 1.00 12.92 115 LEU A O 1
ATOM 853 N N . ASP A 1 116 ? 18.923 2.309 1.964 1.00 9.78 116 ASP A N 1
ATOM 854 C CA . ASP A 1 116 ? 19.117 1.471 3.145 1.00 14.36 116 ASP A CA 1
ATOM 855 C C . ASP A 1 116 ? 20.564 0.968 3.212 1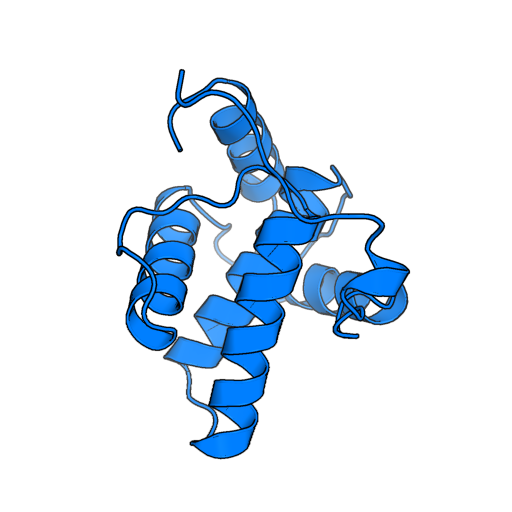.00 14.91 116 ASP A C 1
ATOM 856 O O . ASP A 1 116 ? 21.044 0.555 4.269 1.00 16.73 116 ASP A O 1
ATOM 861 N N . THR A 1 117 ? 21.262 1.012 2.082 1.00 14.40 117 THR A N 1
ATOM 862 C CA . THR A 1 117 ? 22.685 0.684 2.064 1.00 16.98 117 THR A CA 1
ATOM 863 C C . THR A 1 117 ? 23.461 1.739 2.831 1.00 18.35 117 THR A C 1
ATOM 864 O O . THR A 1 117 ? 23.232 2.928 2.640 1.00 18.99 117 THR A O 1
ATOM 868 N N . ARG A 1 118 ? 24.360 1.307 3.715 1.00 17.81 118 ARG A N 1
ATOM 869 C CA . ARG A 1 118 ? 25.257 2.223 4.405 1.00 20.95 118 ARG A CA 1
ATOM 870 C C . ARG A 1 118 ? 26.524 2.427 3.582 1.00 22.81 118 ARG A C 1
ATOM 871 O O . ARG A 1 118 ? 27.377 1.536 3.493 1.00 25.87 118 ARG A O 1
ATOM 879 N N . PRO A 1 119 ? 26.669 3.613 3.002 1.00 21.05 119 PRO A N 1
ATOM 880 C CA . PRO A 1 119 ? 27.832 3.905 2.161 1.00 28.19 119 PRO A CA 1
ATOM 881 C C . PRO A 1 119 ? 29.120 3.881 2.980 1.00 31.26 119 PRO A C 1
ATOM 882 O O . PRO A 1 119 ? 29.092 4.233 4.156 1.00 25.90 119 PRO A O 1
ATOM 886 N N . SER A 1 120 ? 30.224 3.453 2.373 1.00 27.58 120 SER A N 1
ATOM 887 C CA . SER A 1 120 ? 31.521 3.539 3.033 1.00 33.32 120 SER A CA 1
ATOM 888 C C . SER A 1 120 ? 31.941 5.001 3.100 1.00 36.52 120 SER A C 1
ATOM 889 O O . SER A 1 120 ? 31.340 5.850 2.443 1.00 31.65 120 SER A O 1
ATOM 892 N N . MET A 1 121 ? 32.974 5.294 3.888 1.00 37.24 121 MET A N 1
ATOM 893 C CA . MET A 1 121 ? 33.501 6.656 3.968 1.00 39.11 121 MET A CA 1
ATOM 894 C C . MET A 1 121 ? 34.127 7.115 2.650 1.00 43.75 121 MET A C 1
ATOM 895 O O . MET A 1 121 ? 33.961 8.267 2.245 1.00 43.07 121 MET A O 1
ATOM 900 N N . LYS A 1 122 ? 34.842 6.212 1.983 1.00 41.73 122 LYS A N 1
ATOM 901 C CA . LYS A 1 122 ? 35.391 6.506 0.662 1.00 41.20 122 LYS A CA 1
ATOM 902 C C . LYS A 1 122 ? 34.287 6.742 -0.370 1.00 40.77 122 LYS A C 1
ATOM 903 O O . LYS A 1 122 ? 34.401 7.633 -1.214 1.00 41.42 122 LYS A O 1
ATOM 909 N N . GLU A 1 123 ? 33.224 5.945 -0.294 1.00 39.54 123 GLU A N 1
ATOM 910 C CA . GLU A 1 123 ? 32.077 6.090 -1.190 1.00 36.79 123 GLU A CA 1
ATOM 911 C C . GLU A 1 123 ? 31.436 7.459 -1.024 1.00 42.70 123 GLU A C 1
ATOM 912 O O . GLU A 1 123 ? 30.990 8.073 -1.996 1.00 43.53 123 GLU A O 1
ATOM 918 N N . ALA A 1 124 ? 31.408 7.935 0.217 1.00 38.90 124 ALA A N 1
ATOM 919 C CA . ALA A 1 124 ? 30.769 9.201 0.549 1.00 39.74 124 ALA A CA 1
ATOM 920 C C . ALA A 1 124 ? 31.568 10.421 0.077 1.00 41.80 124 ALA A C 1
ATOM 921 O O . ALA A 1 124 ? 31.033 11.528 0.001 1.00 42.44 124 ALA A O 1
ATOM 923 N N . GLY A 1 125 ? 32.847 10.221 -0.230 1.00 34.77 125 GLY A N 1
ATOM 924 C CA . GLY A 1 125 ? 33.685 11.299 -0.725 1.00 35.13 125 GLY A CA 1
ATOM 925 C C . GLY A 1 125 ? 34.350 12.096 0.383 1.00 39.31 125 GLY A C 1
ATOM 926 O O . GLY A 1 125 ? 35.488 12.551 0.250 1.00 42.34 125 GLY A O 1
ATOM 927 N N . GLY A 1 126 ? 33.634 12.265 1.486 1.00 42.34 126 GLY A N 1
ATOM 928 C CA . GLY A 1 126 ? 34.152 12.973 2.637 1.00 42.43 126 GLY A CA 1
ATOM 929 C C . GLY A 1 126 ? 33.035 13.378 3.577 1.00 42.44 126 GLY A C 1
ATOM 930 O O . GLY A 1 126 ? 31.973 13.823 3.136 1.00 44.59 126 GLY A O 1
ATOM 931 N N . LYS A 1 127 ? 33.277 13.223 4.876 1.00 46.30 127 LYS A N 1
ATOM 932 C CA . LYS A 1 127 ? 32.341 13.677 5.906 1.00 47.30 127 LYS A CA 1
ATOM 933 C C . LYS A 1 127 ? 32.025 15.172 5.769 1.00 38.14 127 LYS A C 1
ATOM 934 O O . LYS A 1 127 ? 32.690 15.889 5.019 1.00 44.22 127 LYS A O 1
ATOM 940 N N . GLU A 1 128 ? 31.010 15.642 6.490 1.00 34.53 128 GLU A N 1
ATOM 941 C CA . GLU A 1 128 ? 30.606 17.040 6.395 1.00 34.46 128 GLU A CA 1
ATOM 942 C C . GLU A 1 128 ? 31.328 17.893 7.436 1.00 35.47 128 GLU A C 1
ATOM 943 O O . GLU A 1 128 ? 31.022 17.824 8.627 1.00 28.72 128 GLU A O 1
ATOM 949 N N . GLU A 1 129 ? 32.276 18.704 6.973 1.00 25.90 129 GLU A N 1
ATOM 950 C CA . GLU A 1 129 ? 33.087 19.546 7.848 1.00 25.10 129 GLU A CA 1
ATOM 951 C C . GLU A 1 129 ? 32.971 21.019 7.457 1.00 20.73 129 GLU A C 1
ATOM 952 O O . GLU A 1 129 ? 33.586 21.463 6.484 1.00 21.01 129 GLU A O 1
ATOM 958 N N . GLY A 1 130 ? 32.176 21.768 8.211 1.00 18.62 130 GLY A N 1
ATOM 959 C CA . GLY A 1 130 ? 31.939 23.171 7.915 1.00 20.86 130 GLY A CA 1
ATOM 960 C C . GLY A 1 130 ? 31.844 24.029 9.160 1.00 20.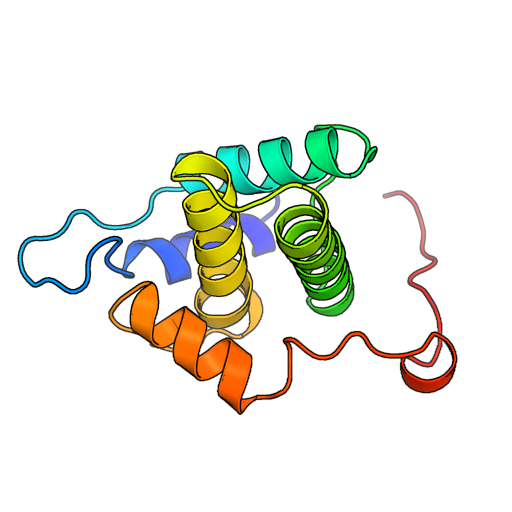29 130 GLY A C 1
ATOM 961 O O . GLY A 1 130 ? 31.915 23.513 10.276 1.00 18.64 130 GLY A O 1
ATOM 962 N N . PRO A 1 131 ? 31.651 25.344 8.978 1.00 17.96 131 PRO A N 1
ATOM 963 C CA . PRO A 1 131 ? 31.623 26.294 10.100 1.00 18.95 131 PRO A CA 1
ATOM 964 C C . PRO A 1 131 ? 30.380 26.142 10.973 1.00 22.34 131 PRO A C 1
ATOM 965 O O . PRO A 1 131 ? 29.332 25.730 10.491 1.00 19.54 131 PRO A O 1
ATOM 969 N N . PRO A 1 132 ? 30.503 26.462 12.266 1.00 19.47 132 PRO A N 1
ATOM 970 C CA . PRO A 1 132 ? 29.399 26.263 13.214 1.00 23.19 132 PRO A CA 1
ATOM 971 C C . PRO A 1 132 ? 28.159 27.149 13.002 1.00 29.29 132 PRO A C 1
ATOM 972 O O . PRO A 1 132 ? 27.084 26.794 13.492 1.00 36.58 132 PRO A O 1
ATOM 976 N N . GLN A 1 133 ? 28.287 28.263 12.288 1.00 26.54 133 GLN A N 1
ATOM 977 C CA . GLN A 1 133 ? 27.164 29.195 12.174 1.00 35.59 133 GLN A CA 1
ATOM 978 C C . GLN A 1 133 ? 27.018 29.834 10.787 1.00 35.85 133 GLN A C 1
ATOM 979 O O . GLN A 1 133 ? 27.933 29.786 9.963 1.00 38.65 133 GLN A O 1
#

Radius of gyration: 14.22 Å; Cα contacts (8 Å, |Δi|>4): 159; chains: 1; bounding box: 44×36×26 Å

Sequence (130 aa):
GQGRDWKMAIKRCSNVAVGVGGKSKKFGEGNFRWAIRMANVSTGREPGDIPETLDQLRLVICDLQERREKFGSSKEIDMAIVTLKVFAVAGLLNMTVSTAAAAENMYSQMGLDTRPSMKEAGGKEEGPPQ

Foldseek 3Di:
DPDPLLVQLQVLQQQAFADPDDPGHGDHPVLLLVLQQVLCVLQVHDNRDDDDALLSLLVSLLSLVVVCVVVHDDPNSVSSNLSSLSSNARRRVVDDDHYSVRSVVVCVVVVSNDNDDCVRVVHDDDDDPD

Organism: Feline immunodeficiency virus (isolate Petaluma) (NCBI:txid11674)

Secondary structure (DSSP, 8-state):
--SHHHHHHHHHHTTSBSSSSSSPPBP-HHHHHHHHHHHHHHTT--TT----SHHHHHHHHHHHHHHHHHH---HHHHHHHHHHHHIIIIIIS----SBHHHHHHHHHHTTTTS---HHHHSS-------

Nearest PDB structures (foldseek):
  4ic9-assembly1_A  TM=1.008E+00  e=5.224E-21  Feline immunodeficiency virus (isolate Petaluma)
  4ica-assembly2_B  TM=9.992E-01  e=2.388E-17  Feline immunodeficiency virus (isolate Petaluma)
  6wa4-assembly1_A  TM=9.326E-01  e=3.750E-15  Feline immunodeficiency virus
  6wa3-assembly1_A  TM=9.165E-01  e=2.960E-14  Feline immunodeficiency virus
  6wa5-assembly1_A  TM=8.964E-01  e=2.960E-14  Feline immunodeficiency virus

InterPro domains:
  IPR001878 Zinc finger, CCHC-type [PF00098] (376-391)
  IPR001878 Zinc finger, CCHC-type [PF00098] (394-409)
  IPR001878 Zinc finger, CCHC-type [PS50158] (377-392)
  IPR001878 Zinc finger, CCHC-type [PS50158] (395-409)
  IPR001878 Zinc finger, CCHC-type [SM00343] (376-392)
  IPR001878 Zinc finger, CCHC-type [SM00343] (395-411)
  IPR008916 Retrovirus capsid, C-terminal [G3DSA:1.10.1200.30] (278-358)
  IPR008919 Retrovirus capsid, N-terminal [G3DSA:1.10.375.10] (136-277)
  IPR008919 Retrovirus capsid, N-terminal [SSF47943] (135-283)
  IPR012344 Matrix protein, lentiviral and alpha-retroviral, N-terminal [G3DSA:1.10.150.90] (1-133)
  IPR036875 Zinc finger, CCHC-type superfamily [SSF57756] (371-412)
  IPR045345 Retroviral nucleocapsid Gag protein p24, C-terminal domain [PF19317] (272-344)
  IPR050195 Primate lentivirus group Gag polyprotein-like [PTHR40389] (229-435)

Solvent-accessible surface area: 8017 Å² total; per-residue (Å²): 36,155,44,205,122,17,97,107,1,15,132,84,0,30,97,3,5,65,23,122,11,88,173,11,153,110,11,31,50,49,65,1,66,102,0,3,117,46,0,0,95,30,40,73,64,122,61,48,69,40,11,142,46,48,91,52,0,34,62,6,0,4,34,0,42,89,96,98,146,158,134,37,71,36,140,79,12,58,97,0,10,29,6,0,10,0,3,0,0,4,0,57,62,97,63,143,14,80,11,4,49,31,0,79,78,66,0,61,131,73,34,17,54,80,113,22,62,132,198,122,59,73,50,136,114,146,54,119,144,211

B-factor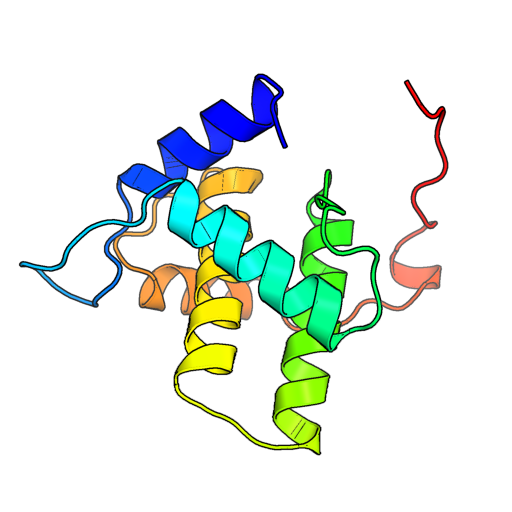: mean 19.68, std 10.3, range [6.27, 63.15]

CATH classification: 1.10.150.90